Protein 2IPQ (pdb70)

Solvent-accessible surface area: 7163 Å² total

Structure (mmCIF, N/CA/C/O backbone):
data_2IPQ
#
_entry.id   2IPQ
#
_cell.length_a   36.281
_cell.length_b   55.039
_cell.length_c   66.729
_cell.angle_alpha   90.000
_cell.angle_beta   90.000
_cell.angle_gamma   90.000
#
_symmetry.space_group_name_H-M   'P 21 21 21'
#
loop_
_entity.id
_entity.type
_entity.pdbx_description
1 polymer 'Hypothetical protein STY4665'
2 water water
#
loop_
_atom_site.group_PDB
_atom_site.id
_atom_site.type_symbol
_atom_site.label_atom_id
_atom_site.label_alt_id
_atom_site.label_comp_id
_atom_site.label_asym_id
_atom_site.label_entity_id
_atom_site.label_seq_id
_atom_site.pdbx_PDB_ins_code
_atom_site.Cartn_x
_atom_site.Cartn_y
_atom_site.Cartn_z
_atom_site.occupancy
_atom_site.B_iso_or_equiv
_atom_site.auth_seq_id
_atom_site.auth_comp_id
_atom_site.auth_asym_id
_atom_site.auth_atom_id
_atom_site.pdbx_PDB_model_num
ATOM 1 N N . LEU A 1 2 ? 10.418 21.230 -32.707 1.00 78.45 396 LEU X N 1
ATOM 2 C CA . LEU A 1 2 ? 10.827 21.170 -31.264 1.00 78.18 396 LEU X CA 1
ATOM 3 C C . LEU A 1 2 ? 11.839 20.061 -30.971 1.00 77.31 396 LEU X C 1
ATOM 4 O O . LEU A 1 2 ? 12.172 19.262 -31.845 1.00 78.31 396 LEU X O 1
ATOM 9 N N . SER A 1 3 ? 12.322 20.021 -29.733 1.00 75.00 397 SER X N 1
ATOM 10 C CA . SER A 1 3 ? 13.320 19.040 -29.329 1.00 72.19 397 SER X CA 1
ATOM 11 C C . SER A 1 3 ? 12.964 18.489 -27.951 1.00 70.53 397 SER X C 1
ATOM 12 O O . SER A 1 3 ? 12.218 19.109 -27.197 1.00 69.11 397 SER X O 1
ATOM 15 N N . SER A 1 4 ? 13.509 17.323 -27.629 1.00 68.79 398 SER X N 1
ATOM 16 C CA . SER A 1 4 ? 13.233 16.670 -26.358 1.00 67.21 398 SER X CA 1
ATOM 17 C C . SER A 1 4 ? 13.297 17.635 -25.166 1.00 64.15 398 SER X C 1
ATOM 18 O O . SER A 1 4 ? 12.470 17.567 -24.258 1.00 64.00 398 SER X O 1
ATOM 21 N N . THR A 1 5 ? 14.274 18.536 -25.165 1.00 60.73 399 THR X N 1
ATOM 22 C CA . THR A 1 5 ? 14.362 19.536 -24.105 1.00 58.95 399 THR X CA 1
ATOM 23 C C . THR A 1 5 ? 13.215 20.547 -24.159 1.00 56.88 399 THR X C 1
ATOM 24 O O . THR A 1 5 ? 12.589 20.827 -23.143 1.00 56.59 399 THR X O 1
ATOM 28 N N . GLU A 1 6 ? 12.942 21.073 -25.350 1.00 54.15 400 GLU X N 1
ATOM 29 C CA . GLU A 1 6 ? 11.943 22.112 -25.539 1.00 52.75 400 GLU X CA 1
ATOM 30 C C . GLU A 1 6 ? 10.538 21.574 -25.288 1.00 51.46 400 GLU X C 1
ATOM 31 O O . GLU A 1 6 ? 9.724 22.195 -24.602 1.00 51.07 400 GLU X O 1
ATOM 33 N N . LEU A 1 7 ? 10.270 20.410 -25.857 1.00 49.89 401 LEU X N 1
ATOM 34 C CA . LEU A 1 7 ? 9.012 19.713 -25.690 1.00 48.69 401 LEU X CA 1
ATOM 35 C C . LEU A 1 7 ? 8.715 19.362 -24.217 1.00 47.92 401 LEU X C 1
ATOM 36 O O . LEU A 1 7 ? 7.615 19.577 -23.726 1.00 48.52 401 LEU X O 1
ATOM 41 N N . GLY A 1 8 ? 9.704 18.817 -23.525 1.00 48.80 402 GLY X N 1
ATOM 42 C CA . GLY A 1 8 ? 9.649 18.656 -22.075 1.00 48.17 402 GLY X CA 1
ATOM 43 C C . GLY A 1 8 ? 9.222 19.922 -21.346 1.00 48.25 402 GLY X C 1
ATOM 44 O O . GLY A 1 8 ? 8.213 19.903 -20.618 1.00 47.82 402 GLY X O 1
ATOM 45 N N . ASP A 1 9 ? 9.992 21.005 -21.546 1.00 45.53 403 ASP X N 1
ATOM 46 C CA . ASP A 1 9 ? 9.713 22.310 -20.933 1.00 46.74 403 ASP X CA 1
ATOM 47 C C . ASP A 1 9 ? 8.314 22.864 -21.289 1.00 46.59 403 ASP X C 1
ATOM 48 O O . ASP A 1 9 ? 7.645 23.455 -20.448 1.00 44.56 403 ASP X O 1
ATOM 53 N N . LEU A 1 10 ? 7.882 22.655 -22.529 1.00 46.03 404 LEU X N 1
ATOM 54 C CA . LEU A 1 10 ? 6.560 23.067 -22.973 1.00 45.83 404 LEU X CA 1
ATOM 55 C C . LEU A 1 10 ? 5.499 22.309 -22.201 1.00 47.88 404 LEU X C 1
ATOM 56 O O . LEU A 1 10 ? 4.554 22.900 -21.671 1.00 47.63 404 LEU X O 1
ATOM 61 N N . PHE A 1 11 ? 5.639 20.988 -22.141 1.00 47.04 405 PHE X N 1
ATOM 62 C CA . PHE A 1 11 ? 4.623 20.204 -21.493 1.00 46.30 405 PHE X CA 1
ATOM 63 C C . PHE A 1 11 ? 4.558 20.533 -19.999 1.00 48.36 405 PHE X C 1
ATOM 64 O O . PHE A 1 11 ? 3.477 20.649 -19.419 1.00 47.91 405 PHE X O 1
ATOM 72 N N . TRP A 1 12 ? 5.716 20.678 -19.367 1.00 48.39 406 TRP X N 1
ATOM 73 C CA . TRP A 1 12 ? 5.754 20.885 -17.923 1.00 47.35 406 TRP X CA 1
ATOM 74 C C . TRP A 1 12 ? 5.275 22.315 -17.587 1.00 49.12 406 TRP X C 1
ATOM 75 O O . TRP A 1 12 ? 4.538 22.545 -16.610 1.00 47.85 406 TRP X O 1
ATOM 86 N N . SER A 1 13 ? 5.698 23.271 -18.411 1.00 44.28 407 SER X N 1
ATOM 87 C CA . SER A 1 13 ? 5.214 24.635 -18.325 1.00 46.36 407 SER X CA 1
ATOM 88 C C . SER A 1 13 ? 3.688 24.725 -18.470 1.00 46.09 407 SER X C 1
ATOM 89 O O . SER A 1 13 ? 3.021 25.452 -17.731 1.00 45.94 407 SER X O 1
ATOM 92 N N . TRP A 1 14 ? 3.132 23.980 -19.427 1.00 47.75 408 TRP X N 1
ATOM 93 C CA . TRP A 1 14 ? 1.680 23.926 -19.631 1.00 48.10 408 TRP X CA 1
ATOM 94 C C . TRP A 1 14 ? 0.942 23.312 -18.433 1.00 48.66 408 TRP X C 1
ATOM 95 O O . TRP A 1 14 ? -0.087 23.828 -17.981 1.00 50.20 408 TRP X O 1
ATOM 106 N N . LEU A 1 15 ? 1.453 22.197 -17.932 1.00 49.67 409 LEU X N 1
ATOM 107 C CA . LEU A 1 15 ? 0.816 21.471 -16.815 1.00 50.34 409 LEU X CA 1
ATOM 108 C C . LEU A 1 15 ? 0.889 22.313 -15.543 1.00 49.72 409 LEU X C 1
ATOM 109 O O . LEU A 1 15 ? -0.099 22.500 -14.817 1.00 51.50 409 LEU X O 1
ATOM 114 N N . ARG A 1 16 ? 2.076 22.803 -15.264 1.00 48.42 410 ARG X N 1
ATOM 115 C CA . ARG A 1 16 ? 2.332 23.489 -14.012 1.00 51.52 410 ARG X CA 1
ATOM 116 C C . ARG A 1 16 ? 1.596 24.838 -13.942 1.00 51.06 410 ARG X C 1
ATOM 117 O O . ARG A 1 16 ? 0.903 25.135 -12.958 1.00 49.30 410 ARG X O 1
ATOM 125 N N . ASP A 1 17 ? 1.738 25.646 -14.987 1.00 49.97 411 ASP X N 1
ATOM 126 C CA . ASP A 1 17 ? 1.067 26.933 -15.012 1.00 51.15 411 ASP X CA 1
ATOM 127 C C . ASP A 1 17 ? -0.439 26.776 -15.217 1.00 50.80 411 ASP X C 1
ATOM 128 O O . ASP A 1 17 ? -1.215 27.626 -14.818 1.00 51.03 411 ASP X O 1
ATOM 133 N N . GLY A 1 18 ? -0.856 25.676 -15.832 1.00 49.84 412 GLY X N 1
ATOM 134 C CA . GLY A 1 18 ? -2.278 25.407 -15.978 1.00 50.15 412 GLY X CA 1
ATOM 135 C C . GLY A 1 18 ? -2.973 25.027 -14.678 1.00 50.86 412 GLY X C 1
ATOM 136 O O . GLY A 1 18 ? -4.106 25.440 -14.437 1.00 50.30 412 GLY X O 1
ATOM 137 N N . LEU A 1 19 ? -2.297 24.235 -13.844 1.00 50.06 413 LEU X N 1
ATOM 138 C CA . LEU A 1 19 ? -2.825 23.866 -12.537 1.00 51.12 413 LEU X CA 1
ATOM 139 C C . LEU A 1 19 ? -2.795 25.038 -11.583 1.00 51.41 413 LEU X C 1
ATOM 140 O O . LEU A 1 19 ? -3.750 25.255 -10.844 1.00 53.02 413 LEU X O 1
ATOM 145 N N . ARG A 1 20 ? -1.691 25.787 -11.604 1.00 50.96 414 ARG X N 1
ATOM 146 C CA . ARG A 1 20 ? -1.561 27.064 -10.875 1.00 51.06 414 ARG X CA 1
ATOM 147 C C . ARG A 1 20 ? -2.593 28.159 -11.196 1.00 50.27 414 ARG X C 1
ATOM 148 O O . ARG A 1 20 ? -2.941 28.959 -10.321 1.00 50.89 414 ARG X O 1
ATOM 156 N N . GLU A 1 21 ? -3.060 28.221 -12.437 1.00 49.80 415 GLU X N 1
ATOM 157 C CA . GLU A 1 21 ? -4.052 29.225 -12.804 1.00 50.12 415 GLU X CA 1
ATOM 158 C C . GLU A 1 21 ? -5.453 28.655 -12.800 1.00 51.83 415 GLU X C 1
ATOM 159 O O . GLU A 1 21 ? -6.404 29.326 -13.205 1.00 52.06 415 GLU X O 1
ATOM 165 N N . GLY A 1 22 ? -5.589 27.413 -12.337 1.00 53.60 416 GLY X N 1
ATOM 166 C CA . GLY A 1 22 ? -6.898 26.748 -12.330 1.00 54.40 416 GLY X CA 1
ATOM 167 C C . GLY A 1 22 ? -7.453 26.601 -13.734 1.00 54.85 416 GLY X C 1
ATOM 168 O O . GLY A 1 22 ? -8.637 26.732 -13.940 1.00 56.80 416 GLY X O 1
ATOM 169 N N . ASP A 1 23 ? -6.581 26.324 -14.697 1.00 56.62 417 ASP X N 1
ATOM 170 C CA . ASP A 1 23 ? -6.937 26.299 -16.112 1.00 57.41 417 ASP X CA 1
ATOM 171 C C . ASP A 1 23 ? -7.084 24.853 -16.638 1.00 57.89 417 ASP X C 1
ATOM 172 O O . ASP A 1 23 ? -7.645 24.631 -17.705 1.00 57.92 417 ASP X O 1
ATOM 177 N N . ILE A 1 24 ? -6.566 23.882 -15.889 1.00 55.47 418 ILE X N 1
ATOM 178 C CA . ILE A 1 24 ? -6.689 22.456 -16.235 1.00 54.48 418 ILE X CA 1
ATOM 179 C C . ILE A 1 24 ? -7.614 21.832 -15.178 1.00 52.97 418 ILE X C 1
ATOM 180 O O . ILE A 1 24 ? -7.350 21.988 -13.995 1.00 53.71 418 ILE X O 1
ATOM 185 N N . PRO A 1 25 ? -8.710 21.151 -15.598 1.00 52.79 419 PRO X N 1
ATOM 186 C CA . PRO A 1 25 ? -9.616 20.494 -14.639 1.00 52.17 419 PRO X CA 1
ATOM 187 C C . PRO A 1 25 ? -8.953 19.474 -13.694 1.00 52.22 419 PRO X C 1
ATOM 188 O O . PRO A 1 25 ? -8.124 18.671 -14.099 1.00 47.88 419 PRO X O 1
ATOM 192 N N . VAL A 1 26 ? -9.346 19.508 -12.429 1.00 53.48 420 VAL X N 1
ATOM 193 C CA . VAL A 1 26 ? -8.659 18.724 -11.410 1.00 54.87 420 VAL X CA 1
ATOM 194 C C . VAL A 1 26 ? -9.815 18.220 -10.507 1.00 54.87 420 VAL X C 1
ATOM 195 O O . VAL A 1 26 ? -10.778 18.947 -10.311 1.00 51.76 420 VAL X O 1
ATOM 199 N N . ASN A 1 27 ? -9.744 16.985 -9.988 1.00 52.92 421 ASN X N 1
ATOM 200 C CA . ASN A 1 27 ? -10.551 16.588 -8.834 1.00 49.76 421 ASN X CA 1
ATOM 201 C C . ASN A 1 27 ? -11.999 16.364 -9.172 1.00 51.50 421 ASN X C 1
ATOM 202 O O . ASN A 1 27 ? -12.900 16.549 -8.339 1.00 53.76 421 ASN X O 1
ATOM 207 N N . THR A 1 28 ? -12.228 15.965 -10.413 1.00 54.14 422 THR X N 1
ATOM 208 C CA . THR A 1 28 ? -13.565 15.824 -10.954 1.00 54.26 422 THR X CA 1
ATOM 209 C C . THR A 1 28 ? -13.644 14.389 -11.439 1.00 54.62 422 THR X C 1
ATOM 210 O O . THR A 1 28 ? -12.615 13.773 -11.690 1.00 53.86 422 THR X O 1
ATOM 214 N N . ALA A 1 29 ? -14.858 13.859 -11.551 1.00 54.47 423 ALA X N 1
ATOM 215 C CA . ALA A 1 29 ? -15.086 12.513 -12.048 1.00 54.15 423 ALA X CA 1
ATOM 216 C C . ALA A 1 29 ? -14.446 12.325 -13.424 1.00 54.80 423 ALA X C 1
ATOM 217 O O . ALA A 1 29 ? -14.160 11.205 -13.819 1.00 57.38 423 ALA X O 1
ATOM 219 N N . ASP A 1 30 ? -14.225 13.420 -14.152 1.00 54.83 424 ASP X N 1
ATOM 220 C CA . ASP A 1 30 ? -13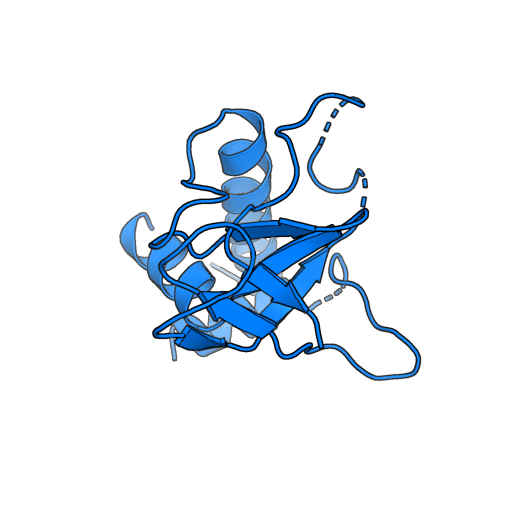.808 13.333 -15.553 1.00 56.21 424 ASP X CA 1
ATOM 221 C C . ASP A 1 30 ? -12.379 13.880 -15.752 1.00 56.66 424 ASP X C 1
ATOM 222 O O . ASP A 1 30 ? -11.854 13.881 -16.863 1.00 58.81 424 ASP X O 1
ATOM 227 N N . ALA A 1 31 ? -11.744 14.332 -14.675 1.00 54.49 425 ALA X N 1
ATOM 228 C CA . ALA A 1 31 ? -10.451 15.010 -14.791 1.00 52.91 425 ALA X CA 1
ATOM 229 C C . ALA A 1 31 ? -9.319 13.982 -14.929 1.00 53.76 425 ALA X C 1
ATOM 230 O O . ALA A 1 31 ? -9.444 12.841 -14.477 1.00 56.75 425 ALA X O 1
ATOM 232 N N A CYS A 1 32 ? -8.216 14.390 -15.545 0.70 54.97 426 CYS X N 1
ATOM 233 N N B CYS A 1 32 ? -8.210 14.375 -15.545 0.30 53.64 426 CYS X N 1
ATOM 234 C CA A CYS A 1 32 ? -7.023 13.554 -15.591 0.70 55.92 426 CYS X CA 1
ATOM 235 C CA B CYS A 1 32 ? -7.031 13.511 -15.561 0.30 52.99 426 CYS X CA 1
ATOM 236 C C A CYS A 1 32 ? -6.070 13.834 -14.430 0.70 54.63 426 CYS X C 1
ATOM 237 C C B CYS A 1 32 ? -5.955 13.972 -14.575 0.30 52.89 426 CYS X C 1
ATOM 238 O O A CYS A 1 32 ? -5.141 13.055 -14.176 0.70 53.97 426 CYS X O 1
ATOM 239 O O B CYS A 1 32 ? -4.835 13.454 -14.575 0.30 52.07 426 CYS X O 1
ATOM 244 N N . VAL A 1 33 ? -6.306 14.949 -13.742 1.00 52.57 427 VAL X N 1
ATOM 245 C CA . VAL A 1 33 ? -5.457 15.379 -12.654 1.00 50.87 427 VAL X CA 1
ATOM 246 C C . VAL A 1 33 ? -6.242 15.312 -11.358 1.00 52.61 427 VAL X C 1
ATOM 247 O O . VAL A 1 33 ? -7.390 15.795 -11.280 1.00 50.02 427 VAL X O 1
ATOM 251 N N . HIS A 1 34 ? -5.625 14.695 -10.347 1.00 51.53 428 HIS X N 1
ATOM 252 C CA . HIS A 1 34 ? -6.232 14.543 -9.036 1.00 48.43 428 HIS X CA 1
ATOM 253 C C . HIS A 1 34 ? -5.223 14.764 -7.926 1.00 50.42 428 HIS X C 1
ATOM 254 O O . HIS A 1 34 ? -4.131 14.184 -7.926 1.00 53.40 428 HIS X O 1
ATOM 261 N N . LEU A 1 35 ? -5.573 15.607 -6.970 1.00 50.66 429 LEU X N 1
ATOM 262 C CA . LEU A 1 35 ? -4.740 15.806 -5.778 1.00 50.48 429 LEU X CA 1
ATOM 263 C C . LEU A 1 35 ? -4.981 14.707 -4.755 1.00 52.80 429 LEU X C 1
ATOM 264 O O . LEU A 1 35 ? -6.140 14.324 -4.514 1.00 52.70 429 LEU X O 1
ATOM 269 N N . THR A 1 36 ? -3.905 14.207 -4.147 1.00 53.91 430 THR X N 1
ATOM 270 C CA . THR A 1 36 ? -4.022 13.140 -3.154 1.00 55.50 430 THR X CA 1
ATOM 271 C C . THR A 1 36 ? -2.860 13.053 -2.187 1.00 52.80 430 THR X C 1
ATOM 272 O O . THR A 1 36 ? -1.747 12.789 -2.588 1.00 54.77 430 THR X O 1
ATOM 276 N N A CYS A 1 37 ? -3.138 13.297 -0.912 0.50 51.90 431 CYS X N 1
ATOM 277 N N B CYS A 1 37 ? -3.157 13.246 -0.906 0.50 54.08 431 CYS X N 1
ATOM 278 C CA A CYS A 1 37 ? -2.203 13.025 0.190 0.50 50.59 431 CYS X CA 1
ATOM 279 C CA B CYS A 1 37 ? -2.193 13.075 0.191 0.50 52.78 431 CYS X CA 1
ATOM 280 C C A CYS A 1 37 ? -0.771 13.494 -0.051 0.50 49.42 431 CYS X C 1
ATOM 281 C C B CYS A 1 37 ? -0.776 13.446 -0.204 0.50 50.71 431 CYS X C 1
ATOM 282 O O A CYS A 1 37 ? 0.169 12.755 0.247 0.50 48.26 431 CYS X O 1
ATOM 283 O O B CYS A 1 37 ? 0.132 12.610 -0.168 0.50 48.94 431 CYS X O 1
ATOM 288 N N . GLY A 1 38 ? -0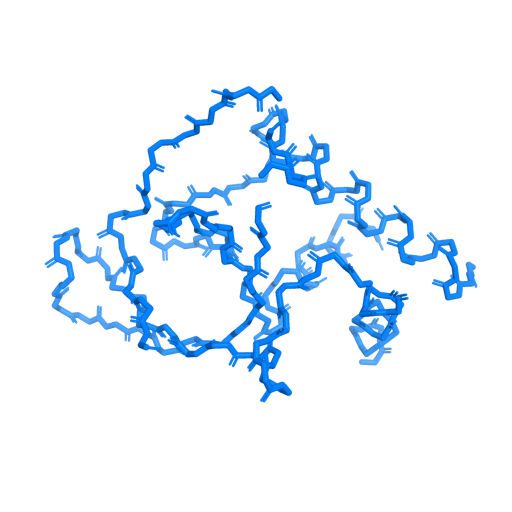.613 14.708 -0.588 1.00 47.27 432 GLY X N 1
ATOM 289 C CA . GLY A 1 38 ? 0.693 15.328 -0.722 1.00 45.21 432 GLY X CA 1
ATOM 290 C C . GLY A 1 38 ? 1.176 15.321 -2.151 1.00 45.15 432 GLY X C 1
ATOM 291 O O . GLY A 1 38 ? 2.254 15.826 -2.443 1.00 44.35 432 GLY X O 1
ATOM 292 N N . PHE A 1 39 ? 0.376 14.750 -3.045 1.00 44.66 433 PHE X N 1
ATOM 293 C CA . PHE A 1 39 ? 0.808 14.502 -4.413 1.00 47.53 433 PHE X CA 1
ATOM 294 C C . PHE A 1 39 ? -0.235 14.936 -5.426 1.00 49.70 433 PHE X C 1
ATOM 295 O O . PHE A 1 39 ? -1.447 14.994 -5.123 1.00 49.68 433 PHE X O 1
ATOM 303 N N . VAL A 1 40 ? 0.235 15.245 -6.629 1.00 51.10 434 VAL X N 1
ATOM 304 C CA . VAL A 1 40 ? -0.653 15.400 -7.758 1.00 51.50 434 VAL X CA 1
ATOM 305 C C . VAL A 1 40 ? -0.564 14.142 -8.607 1.00 52.16 434 VAL X C 1
ATOM 306 O O . VAL A 1 40 ? 0.489 13.800 -9.075 1.00 47.49 434 VAL X O 1
ATOM 310 N N . PHE A 1 41 ? -1.678 13.452 -8.799 1.00 50.55 435 PHE X N 1
ATOM 311 C CA . PHE A 1 41 ? -1.701 12.310 -9.693 1.00 50.45 435 PHE X CA 1
ATOM 312 C C . PHE A 1 41 ? -2.094 12.752 -11.096 1.00 51.83 435 PHE X C 1
ATOM 313 O O . PHE A 1 41 ? -3.132 13.366 -11.300 1.00 51.27 435 PHE X O 1
ATOM 321 N N . ILE A 1 42 ? -1.270 12.424 -12.085 1.00 53.78 436 ILE X N 1
ATOM 322 C CA . ILE A 1 42 ? -1.657 12.718 -13.455 1.00 52.92 436 ILE X CA 1
ATOM 323 C C . ILE A 1 42 ? -1.771 11.410 -14.243 1.00 52.59 436 ILE X C 1
ATOM 324 O O . ILE A 1 42 ? -0.819 10.597 -14.360 1.00 49.60 436 ILE X O 1
ATOM 329 N N . SER A 1 43 ? -2.938 11.192 -14.802 1.00 48.96 437 SER X N 1
ATOM 330 C CA . SER A 1 43 ? -3.149 9.911 -15.404 1.00 53.42 437 SER X CA 1
ATOM 331 C C . SER A 1 43 ? -2.597 9.895 -16.821 1.00 51.22 437 SER X C 1
ATOM 332 O O . SER A 1 43 ? -2.605 10.908 -17.506 1.00 54.27 437 SER X O 1
ATOM 335 N N . VAL A 1 44 ? -2.091 8.746 -17.234 1.00 48.91 438 VAL X N 1
ATOM 336 C CA . VAL A 1 44 ? -1.548 8.553 -18.582 1.00 49.33 438 VAL X CA 1
ATOM 337 C C . VAL A 1 44 ? -2.276 7.402 -19.267 1.00 48.51 438 VAL X C 1
ATOM 338 O O . VAL A 1 44 ? -2.587 6.390 -18.638 1.00 47.75 438 VAL X O 1
ATOM 342 N N . PRO A 1 45 ? -2.557 7.552 -20.567 1.00 48.09 439 PRO X N 1
ATOM 343 C CA . PRO A 1 45 ? -2.134 8.637 -21.447 1.00 46.50 439 PRO X CA 1
ATOM 344 C C . PRO A 1 45 ? -2.967 9.938 -21.365 1.00 45.80 439 PRO X C 1
ATOM 345 O O . PRO A 1 45 ? -2.623 10.901 -22.020 1.00 44.77 439 PRO X O 1
ATOM 349 N N . GLY A 1 46 ? -4.045 9.972 -20.579 1.00 49.34 440 GLY X N 1
ATOM 350 C CA . GLY A 1 46 ? -4.975 11.111 -20.568 1.00 45.94 440 GLY X CA 1
ATOM 351 C C . GLY A 1 46 ? -4.322 12.497 -20.494 1.00 47.83 440 GLY X C 1
ATOM 352 O O . GLY A 1 46 ? -4.704 13.401 -21.225 1.00 48.65 440 GLY X O 1
ATOM 353 N N . VAL A 1 47 ? -3.335 12.691 -19.626 1.00 47.40 441 VAL X N 1
ATOM 354 C CA . VAL A 1 47 ? -2.785 14.036 -19.447 1.00 47.85 441 VAL X CA 1
ATOM 355 C C . VAL A 1 47 ? -1.973 14.494 -20.675 1.00 48.59 441 VAL X C 1
ATOM 356 O O . VAL A 1 47 ? -1.890 15.674 -20.978 1.00 48.30 441 VAL X O 1
ATOM 360 N N . PHE A 1 48 ? -1.377 13.549 -21.391 1.00 48.76 442 PHE X N 1
ATOM 361 C CA . PHE A 1 48 ? -0.620 13.870 -22.592 1.00 46.89 442 PHE X CA 1
ATOM 362 C C . PHE A 1 48 ? -1.545 14.140 -23.770 1.00 48.10 442 PHE X C 1
ATOM 363 O O . PHE A 1 48 ? -1.296 15.029 -24.573 1.00 49.47 442 PHE X O 1
ATOM 371 N N . PHE A 1 49 ? -2.620 13.373 -23.873 1.00 48.99 443 PHE X N 1
ATOM 372 C CA . PHE A 1 49 ? -3.635 13.631 -24.890 1.00 48.62 443 PHE X CA 1
ATOM 373 C C . PHE A 1 49 ? -4.266 15.010 -24.700 1.00 48.89 443 PHE X C 1
ATOM 374 O O . PHE A 1 49 ? -4.574 15.697 -25.670 1.00 46.23 443 PHE X O 1
ATOM 382 N N . LEU A 1 50 ? -4.464 15.403 -23.441 1.00 47.99 444 LEU X N 1
ATOM 383 C CA . LEU A 1 50 ? -5.003 16.722 -23.137 1.00 49.48 444 LEU X CA 1
ATOM 384 C C . LEU A 1 50 ? -4.040 17.861 -23.518 1.00 48.25 444 LEU X C 1
ATOM 385 O O . LEU A 1 50 ? -4.476 18.860 -24.055 1.00 51.07 444 LEU X O 1
ATOM 390 N N . PHE A 1 51 ? -2.746 17.698 -23.234 1.00 48.85 445 PHE X N 1
ATOM 391 C CA . PHE A 1 51 ? -1.679 18.584 -23.747 1.00 48.15 445 PHE X CA 1
ATOM 392 C C . PHE A 1 51 ? -1.771 18.704 -25.250 1.00 48.34 445 PHE X C 1
ATOM 393 O O . PHE A 1 51 ? -1.886 19.799 -25.793 1.00 47.56 445 PHE X O 1
ATOM 401 N N . LEU A 1 52 ? -1.717 17.553 -25.911 1.00 49.40 446 LEU X N 1
ATOM 402 C CA . LEU A 1 52 ? -1.727 17.467 -27.346 1.00 50.91 446 LEU X CA 1
ATOM 403 C C . LEU A 1 52 ? -2.914 18.229 -27.938 1.00 52.75 446 LEU X C 1
ATOM 404 O O . LEU A 1 52 ? -2.832 18.799 -29.012 1.00 52.18 446 LEU X O 1
ATOM 409 N N . LYS A 1 53 ? -4.023 18.231 -27.220 1.00 57.06 447 LYS X N 1
ATOM 410 C CA . LYS A 1 53 ? -5.265 18.785 -27.728 1.00 61.05 447 LYS X CA 1
ATOM 411 C C . LYS A 1 53 ? -5.172 20.310 -27.774 1.00 61.59 447 LYS X C 1
ATOM 412 O O . LYS A 1 53 ? -5.843 20.949 -28.581 1.00 61.55 447 LYS X O 1
ATOM 418 N N . SE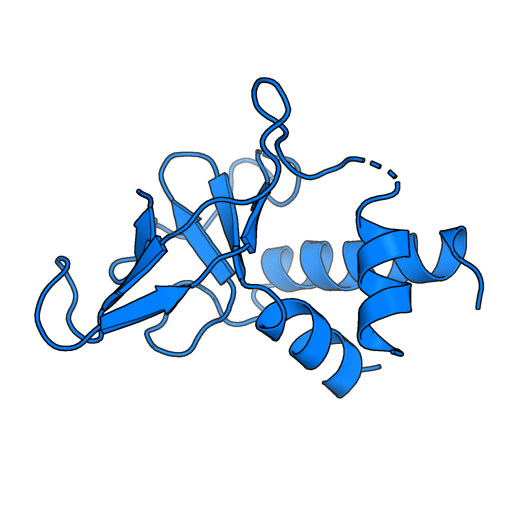R A 1 54 ? -4.334 20.892 -26.914 1.00 62.77 448 SER X N 1
ATOM 419 C CA . SER A 1 54 ? -4.144 22.345 -26.933 1.00 64.09 448 SER X CA 1
ATOM 420 C C . SER A 1 54 ? -2.918 22.779 -27.714 1.00 63.98 448 SER X C 1
ATOM 421 O O . SER A 1 54 ? -2.786 23.948 -28.034 1.00 65.47 448 SER X O 1
ATOM 424 N N . HIS A 1 55 ? -2.029 21.832 -28.013 1.00 64.07 449 HIS X N 1
ATOM 425 C CA . HIS A 1 55 ? -0.755 22.115 -28.678 1.00 62.69 449 HIS X CA 1
ATOM 426 C C . HIS A 1 55 ? -0.585 21.234 -29.897 1.00 63.79 449 HIS X C 1
ATOM 427 O O . HIS A 1 55 ? 0.323 20.404 -29.939 1.00 63.40 449 HIS X O 1
ATOM 434 N N . GLY A 1 67 ? 2.932 8.022 -29.807 1.00 56.63 461 GLY X N 1
ATOM 435 C CA . GLY A 1 67 ? 3.669 8.438 -31.019 1.00 57.91 461 GLY X CA 1
ATOM 436 C C . GLY A 1 67 ? 4.150 9.886 -30.935 1.00 58.04 461 GLY X C 1
ATOM 437 O O . GLY A 1 67 ? 5.332 10.153 -30.699 1.00 57.66 461 GLY X O 1
ATOM 438 N N . ARG A 1 68 ? 3.229 10.830 -31.124 1.00 58.05 462 ARG X N 1
ATOM 439 C CA . ARG A 1 68 ? 3.365 12.165 -30.520 1.00 56.58 462 ARG X CA 1
ATOM 440 C C . ARG A 1 68 ? 3.298 12.053 -28.993 1.00 54.09 462 ARG X C 1
ATOM 441 O O . ARG A 1 68 ? 4.043 12.726 -28.285 1.00 53.77 462 ARG X O 1
ATOM 449 N N . LYS A 1 69 ? 2.422 11.185 -28.500 1.00 51.53 463 LYS X N 1
ATOM 450 C CA . LYS A 1 69 ? 2.317 10.921 -27.072 1.00 53.75 463 LYS X CA 1
ATOM 451 C C . LYS A 1 69 ? 3.608 10.349 -26.512 1.00 54.05 463 LYS X C 1
ATOM 452 O O . LYS A 1 69 ? 4.060 10.749 -25.435 1.00 55.03 463 LYS X O 1
ATOM 458 N N . GLU A 1 70 ? 4.189 9.404 -27.244 1.00 52.57 464 GLU X N 1
ATOM 459 C CA . GLU A 1 70 ? 5.458 8.805 -26.875 1.00 53.38 464 GLU X CA 1
ATOM 460 C C . GLU A 1 70 ? 6.559 9.873 -26.695 1.00 51.17 464 GLU X C 1
ATOM 461 O O . GLU A 1 70 ? 7.299 9.826 -25.715 1.00 49.20 464 GLU X O 1
ATOM 467 N N . GLN A 1 71 ? 6.656 10.820 -27.645 1.00 50.84 465 GLN X N 1
ATOM 468 C CA . GLN A 1 71 ? 7.627 11.944 -27.610 1.00 49.03 465 GLN X CA 1
ATOM 469 C C . GLN A 1 71 ? 7.505 12.799 -26.347 1.00 47.45 465 GLN X C 1
ATOM 470 O O . GLN A 1 71 ? 8.452 12.941 -25.586 1.00 47.53 465 GLN X O 1
ATOM 476 N N . VAL A 1 72 ? 6.326 13.366 -26.135 1.00 46.78 466 VAL X N 1
ATOM 477 C CA . VAL A 1 72 ? 6.073 14.193 -24.961 1.00 48.79 466 VAL X CA 1
ATOM 478 C C . VAL A 1 72 ? 6.346 13.465 -23.643 1.00 47.72 466 VAL X C 1
ATOM 479 O O . VAL A 1 72 ? 7.003 14.017 -22.770 1.00 47.96 466 VAL X O 1
ATOM 483 N N . GLN A 1 73 ? 5.840 12.241 -23.506 1.00 44.68 467 GLN X N 1
ATOM 484 C CA . GLN A 1 73 ? 6.115 11.429 -22.322 1.00 45.99 467 GLN X CA 1
ATOM 485 C C . GLN A 1 73 ? 7.605 11.179 -22.060 1.00 46.16 467 GLN X C 1
ATOM 486 O O . GLN A 1 73 ? 8.089 11.389 -20.941 1.00 45.42 467 GLN X O 1
ATOM 492 N N . ALA A 1 74 ? 8.333 10.738 -23.087 1.00 44.91 468 ALA X N 1
ATOM 493 C CA . ALA A 1 74 ? 9.770 10.631 -22.983 1.00 46.49 468 ALA X CA 1
ATOM 494 C C . ALA A 1 74 ? 10.413 11.975 -22.586 1.00 47.26 468 ALA X C 1
ATOM 495 O O . ALA A 1 74 ? 11.318 12.034 -21.724 1.00 47.21 468 ALA X O 1
ATOM 497 N N . ALA A 1 75 ? 9.969 13.054 -23.220 1.00 44.58 469 ALA X N 1
ATOM 498 C CA . ALA A 1 75 ? 10.573 14.345 -22.928 1.00 44.44 469 ALA X CA 1
ATOM 499 C C . ALA A 1 75 ? 10.224 14.711 -21.480 1.00 43.79 469 ALA X C 1
ATOM 500 O O . ALA A 1 75 ? 11.067 15.178 -20.714 1.00 46.71 469 ALA X O 1
ATOM 502 N N . PHE A 1 76 ? 8.988 14.489 -21.093 1.00 44.03 470 PHE X N 1
ATOM 503 C CA . PHE A 1 76 ? 8.601 14.778 -19.709 1.00 45.10 470 PHE X CA 1
ATOM 504 C C . PHE A 1 76 ? 9.442 13.998 -18.692 1.00 46.04 470 PHE X C 1
ATOM 505 O O . PHE A 1 76 ? 9.914 14.572 -17.725 1.00 43.96 470 PHE X O 1
ATOM 513 N N . GLU A 1 77 ? 9.608 12.694 -18.895 1.00 46.54 471 GLU X N 1
ATOM 514 C CA . GLU A 1 77 ? 10.303 11.879 -17.889 1.00 51.58 471 GLU X CA 1
ATOM 515 C C . GLU A 1 77 ? 11.751 12.271 -17.692 1.00 51.62 471 GLU X C 1
ATOM 516 O O . GLU A 1 77 ? 12.305 12.104 -16.599 1.00 52.81 471 GLU X O 1
ATOM 522 N N . LYS A 1 78 ? 12.365 12.793 -18.751 1.00 53.63 472 LYS X N 1
ATOM 523 C CA . LYS A 1 78 ? 13.772 13.190 -18.711 1.00 54.29 472 LYS X CA 1
ATOM 524 C C . LYS A 1 78 ? 13.996 14.342 -17.734 1.00 54.93 472 LYS X C 1
ATOM 525 O O . LYS A 1 78 ? 15.116 14.628 -17.350 1.00 53.87 472 LYS X O 1
ATOM 539 N N . ARG A 1 80 ? 12.498 14.606 -14.693 1.00 50.02 474 ARG X N 1
ATOM 540 C CA . ARG A 1 80 ? 12.600 14.085 -13.341 1.00 48.55 474 ARG X CA 1
ATOM 541 C C . ARG A 1 80 ? 11.823 14.962 -12.353 1.00 46.69 474 ARG X C 1
ATOM 542 O O . ARG A 1 80 ? 12.331 15.312 -11.306 1.00 46.91 474 ARG X O 1
ATOM 550 N N . LYS A 1 81 ? 10.592 15.316 -12.687 1.00 46.55 475 LYS X N 1
ATOM 551 C CA . LYS A 1 81 ? 9.720 15.988 -11.719 1.00 45.79 475 LYS X CA 1
ATOM 552 C C . LYS A 1 81 ? 8.827 14.990 -10.984 1.00 46.14 475 LYS X C 1
ATOM 553 O O . LYS A 1 81 ? 8.323 15.275 -9.879 1.00 48.28 475 LYS X O 1
ATOM 559 N N . HIS A 1 82 ? 8.623 13.828 -11.600 1.00 44.60 476 HIS X N 1
ATOM 560 C CA . HIS A 1 82 ? 7.692 12.837 -11.072 1.00 42.63 476 HIS X CA 1
ATOM 561 C C . HIS A 1 82 ? 8.329 12.099 -9.895 1.00 44.97 476 HIS X C 1
ATOM 562 O O . HIS A 1 82 ? 9.564 11.983 -9.784 1.00 38.67 476 HIS X O 1
ATOM 569 N N . ARG A 1 83 ? 7.491 11.596 -9.000 1.00 43.65 477 ARG X N 1
ATOM 570 C CA . ARG A 1 83 ? 8.009 10.754 -7.939 1.00 43.75 477 ARG X CA 1
ATOM 571 C C . ARG A 1 83 ? 8.492 9.389 -8.483 1.00 43.49 477 ARG X C 1
ATOM 572 O O . ARG A 1 83 ? 7.823 8.729 -9.278 1.00 44.43 477 ARG X O 1
ATOM 580 N N . VAL A 1 84 ? 9.669 8.974 -8.054 1.00 43.11 478 VAL X N 1
ATOM 581 C CA . VAL A 1 84 ? 10.140 7.634 -8.334 1.00 42.13 478 VAL X CA 1
ATOM 582 C C . VAL A 1 84 ? 10.507 7.045 -6.995 1.00 43.21 478 VAL X C 1
ATOM 583 O O . VAL A 1 84 ? 11.419 7.510 -6.306 1.00 41.76 478 VAL X O 1
ATOM 587 N N . SER A 1 85 ? 9.781 6.014 -6.619 1.00 44.94 479 SER X N 1
ATOM 588 C CA . SER A 1 85 ? 9.936 5.466 -5.297 1.00 49.29 479 SER X CA 1
ATOM 589 C C . SER A 1 85 ? 10.510 4.047 -5.373 1.00 49.74 479 SER X C 1
ATOM 590 O O . SER A 1 85 ? 9.802 3.090 -5.673 1.00 50.57 479 SER X O 1
ATOM 593 N N . ASP A 1 86 ? 11.805 3.932 -5.111 1.00 52.92 480 ASP X N 1
ATOM 594 C CA . ASP A 1 86 ? 12.504 2.644 -5.214 1.00 55.13 480 ASP X CA 1
ATOM 595 C C . ASP A 1 86 ? 12.223 1.970 -6.577 1.00 55.40 480 ASP X C 1
ATOM 596 O O . ASP A 1 86 ? 11.782 0.804 -6.641 1.00 55.73 480 ASP X O 1
ATOM 601 N N . SER A 1 87 ? 12.473 2.730 -7.650 1.00 55.04 481 SER X N 1
ATOM 602 C CA . SER A 1 87 ? 12.307 2.292 -9.046 1.00 55.89 481 SER X CA 1
ATOM 603 C C . SER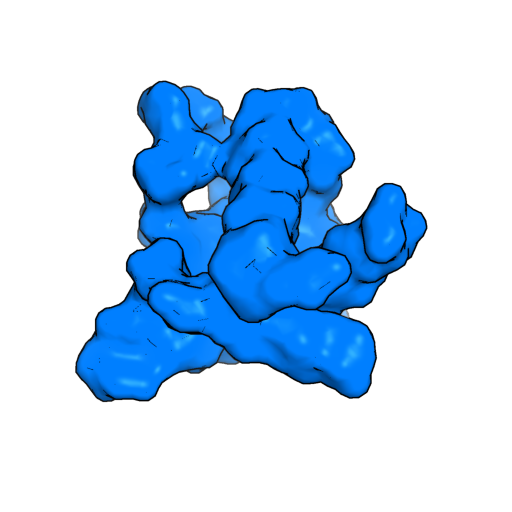 A 1 87 ? 10.886 2.330 -9.641 1.00 55.47 481 SER X C 1
ATOM 604 O O . SER A 1 87 ? 10.700 2.172 -10.844 1.00 56.92 481 SER X O 1
ATOM 607 N N . ARG A 1 88 ? 9.881 2.555 -8.814 1.00 53.70 482 ARG X N 1
ATOM 608 C CA . ARG A 1 88 ? 8.518 2.596 -9.329 1.00 53.33 482 ARG X CA 1
ATOM 609 C C . ARG A 1 88 ? 8.115 4.005 -9.740 1.00 50.97 482 ARG X C 1
ATOM 610 O O . ARG A 1 88 ? 8.197 4.929 -8.933 1.00 50.54 482 ARG X O 1
ATOM 618 N N . ARG A 1 89 ? 7.680 4.164 -10.990 1.00 48.17 483 ARG X N 1
ATOM 619 C CA . ARG A 1 89 ? 7.350 5.500 -11.521 1.00 48.97 483 ARG X CA 1
ATOM 620 C C . ARG A 1 89 ? 5.879 5.657 -11.797 1.00 44.45 483 ARG X C 1
ATOM 621 O O . ARG A 1 89 ? 5.397 6.782 -11.941 1.00 44.49 483 ARG X O 1
ATOM 629 N N . PHE A 1 90 ? 5.168 4.524 -11.853 1.00 44.45 484 PHE X N 1
ATOM 630 C CA . PHE A 1 90 ? 3.717 4.496 -12.092 1.00 45.68 484 PHE X CA 1
ATOM 631 C C . PHE A 1 90 ? 2.935 3.971 -10.899 1.00 45.81 484 PHE X C 1
ATOM 632 O O . PHE A 1 90 ? 3.272 2.938 -10.345 1.00 47.65 484 PHE X O 1
ATOM 640 N N . TRP A 1 91 ? 1.868 4.668 -10.518 1.00 45.62 485 TRP X N 1
ATOM 641 C CA . TRP A 1 91 ? 0.934 4.143 -9.538 1.00 45.58 485 TRP X CA 1
ATOM 642 C C . TRP A 1 91 ? -0.434 3.846 -10.179 1.00 49.35 485 TRP X C 1
ATOM 643 O O . TRP A 1 91 ? -0.893 4.557 -11.103 1.00 48.01 485 TRP X O 1
ATOM 654 N N A GLN A 1 92 ? -1.090 2.793 -9.699 0.70 48.51 486 GLN X N 1
ATOM 655 N N B GLN A 1 92 ? -1.093 2.806 -9.674 0.30 47.71 486 GLN X N 1
ATOM 656 C CA A GLN A 1 92 ? -2.481 2.572 -10.052 0.70 48.94 486 GLN X CA 1
ATOM 657 C CA B GLN A 1 92 ? -2.468 2.499 -10.056 0.30 47.45 486 GLN X CA 1
ATOM 658 C C A GLN A 1 92 ? -3.429 3.246 -9.103 0.70 47.41 486 GLN X C 1
ATOM 659 C C B GLN A 1 92 ? -3.487 3.107 -9.091 0.30 46.90 486 GLN X C 1
ATOM 660 O O A GLN A 1 92 ? -3.153 3.379 -7.906 0.70 47.31 486 GLN X O 1
ATOM 661 O O B GLN A 1 92 ? -3.301 3.073 -7.871 0.30 46.63 486 GLN X O 1
ATOM 672 N N . CYS A 1 93 ? -4.564 3.657 -9.647 1.00 46.48 487 CYS X N 1
ATOM 673 C CA . CYS A 1 93 ? -5.581 4.335 -8.866 1.00 47.58 487 CYS X CA 1
ATOM 674 C C . CYS A 1 93 ? -6.907 3.820 -9.357 1.00 47.97 487 CYS X C 1
ATOM 675 O O . CYS A 1 93 ? -7.014 3.382 -10.510 1.00 48.07 487 CYS X O 1
ATOM 678 N N . CYS A 1 94 ? -7.900 3.863 -8.483 1.00 46.80 488 CYS X N 1
ATOM 679 C CA . CYS A 1 94 ? -9.270 3.630 -8.863 1.00 48.84 488 CYS X CA 1
ATOM 680 C C . CYS A 1 94 ? -9.927 4.993 -8.944 1.00 47.67 488 CYS X C 1
ATOM 681 O O . CYS A 1 94 ? -9.889 5.760 -7.983 1.00 45.02 488 CYS X O 1
ATOM 684 N N . LEU A 1 95 ? -10.539 5.298 -10.076 1.00 47.54 489 LEU X N 1
ATOM 685 C CA . LEU A 1 95 ? -11.352 6.515 -10.126 1.00 47.10 489 LEU X CA 1
ATOM 686 C C . LEU A 1 95 ? -12.817 6.201 -10.024 1.00 44.87 489 LEU X C 1
ATOM 687 O O . LEU A 1 95 ? -13.367 5.586 -10.930 1.00 46.40 489 LEU X O 1
ATOM 692 N N . TYR A 1 96 ? -13.455 6.631 -8.933 1.00 45.22 490 TYR X N 1
ATOM 693 C CA . TYR A 1 96 ? -14.892 6.395 -8.720 1.00 44.28 490 TYR X CA 1
ATOM 694 C C . TYR A 1 96 ? -15.752 7.511 -9.283 1.00 45.38 490 TYR X C 1
ATOM 695 O O . TYR A 1 96 ? -15.284 8.629 -9.400 1.00 46.77 490 TYR X O 1
ATOM 704 N N . GLU A 1 97 ? -17.003 7.205 -9.623 1.00 45.46 491 GLU X N 1
ATOM 705 C CA . GLU A 1 97 ? -18.012 8.220 -9.978 1.00 49.19 491 GLU X CA 1
ATOM 706 C C . GLU A 1 97 ? -18.668 8.916 -8.773 1.00 48.05 491 GLU X C 1
ATOM 707 O O . GLU A 1 97 ? -19.199 10.028 -8.908 1.00 48.44 491 GLU X O 1
ATOM 713 N N . GLU A 1 98 ? -18.656 8.250 -7.615 1.00 47.69 492 GLU X N 1
ATOM 714 C CA . GLU A 1 98 ? -19.363 8.731 -6.415 1.00 49.81 492 GLU X CA 1
ATOM 715 C C . GLU A 1 98 ? -18.296 9.16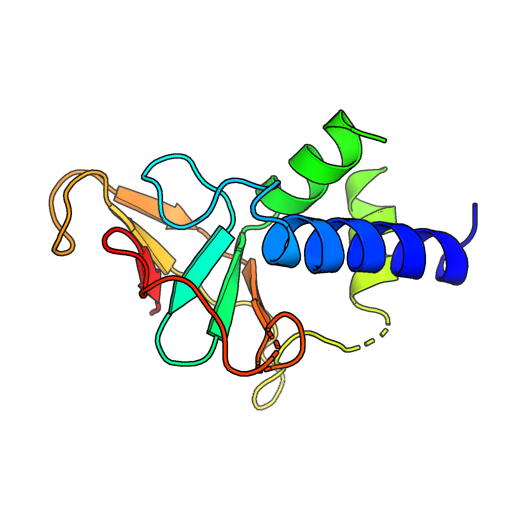1 -5.404 1.00 50.26 492 GLU X C 1
ATOM 716 O O . GLU A 1 98 ? -17.266 8.514 -5.301 1.00 52.60 492 GLU X O 1
ATOM 722 N N . PRO A 1 99 ? -18.532 10.255 -4.666 1.00 51.66 493 PRO X N 1
ATOM 723 C CA . PRO A 1 99 ? -17.493 10.667 -3.742 1.00 52.87 493 PRO X CA 1
ATOM 724 C C . PRO A 1 99 ? -17.509 9.745 -2.531 1.00 53.54 493 PRO X C 1
ATOM 725 O O . PRO A 1 99 ? -18.574 9.258 -2.145 1.00 56.76 493 PRO X O 1
ATOM 729 N N . GLY A 1 100 ? -16.350 9.506 -1.934 1.00 53.41 494 GLY X N 1
ATOM 730 C CA . GLY A 1 100 ? -16.251 8.542 -0.849 1.00 55.50 494 GLY X CA 1
ATOM 731 C C . GLY A 1 100 ? -15.991 7.142 -1.365 1.00 58.18 494 GLY X C 1
ATOM 732 O O . GLY A 1 100 ? -16.297 6.143 -0.690 1.00 59.87 494 GLY X O 1
ATOM 733 N N . GLY A 1 101 ? -15.426 7.070 -2.569 1.00 57.86 495 GLY X N 1
ATOM 734 C CA . GLY A 1 101 ? -14.890 5.832 -3.106 1.00 57.34 495 GLY X CA 1
ATOM 735 C C . GLY A 1 101 ? -15.885 4.688 -3.187 1.00 56.62 495 GLY X C 1
ATOM 736 O O . GLY A 1 101 ? -15.673 3.627 -2.587 1.00 57.52 495 GLY X O 1
ATOM 737 N N . ARG A 1 102 ? -16.972 4.873 -3.934 1.00 54.52 496 ARG X N 1
ATOM 738 C CA . ARG A 1 102 ? -17.833 3.728 -4.202 1.00 51.68 496 ARG X CA 1
ATOM 739 C C . ARG A 1 102 ? -18.564 3.742 -5.546 1.00 50.32 496 ARG X C 1
ATOM 740 O O . ARG A 1 102 ? -18.566 4.745 -6.268 1.00 52.16 496 ARG X O 1
ATOM 748 N N . GLY A 1 103 ? -19.175 2.615 -5.883 1.00 47.00 497 GLY X N 1
ATOM 749 C CA . GLY A 1 103 ? -19.870 2.492 -7.150 1.00 46.33 497 GLY X CA 1
ATOM 750 C C . GLY A 1 103 ? -18.927 2.216 -8.302 1.00 45.20 497 GLY X C 1
ATOM 751 O O . GLY A 1 103 ? -17.817 1.716 -8.101 1.00 47.13 497 GLY X O 1
ATOM 752 N N . ARG A 1 104 ? -19.370 2.540 -9.515 1.00 43.36 498 ARG X N 1
ATOM 753 C CA . ARG A 1 104 ? -18.582 2.265 -10.707 1.00 43.91 498 ARG X CA 1
ATOM 754 C C . ARG A 1 104 ? -17.265 2.996 -10.580 1.00 41.78 498 ARG X C 1
ATOM 755 O O . ARG A 1 104 ? -17.204 4.101 -10.050 1.00 39.69 498 ARG X O 1
ATOM 763 N N . TYR A 1 105 ? -16.216 2.365 -11.078 1.00 41.81 499 TYR X N 1
ATOM 764 C CA . TYR A 1 105 ? -14.928 2.955 -11.053 1.00 44.03 499 TYR X CA 1
ATOM 765 C C . TYR A 1 105 ? -14.230 2.631 -12.359 1.00 45.53 499 TYR X C 1
ATOM 766 O O . TYR A 1 105 ? -14.667 1.764 -13.136 1.00 44.02 499 TYR X O 1
ATOM 775 N N . LYS A 1 106 ? -13.138 3.350 -12.590 1.00 45.61 500 LYS X N 1
ATOM 776 C CA . LYS A 1 106 ? -12.248 3.050 -13.675 1.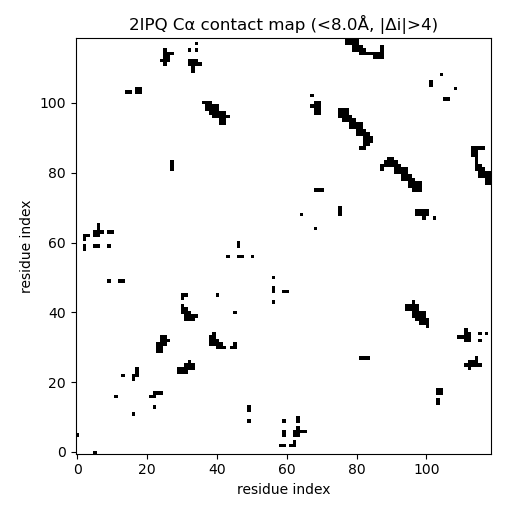00 48.34 500 LYS X CA 1
ATOM 777 C C . LYS A 1 106 ? -10.856 2.996 -13.072 1.00 45.64 500 LYS X C 1
ATOM 778 O O . LYS A 1 106 ? -10.486 3.785 -12.194 1.00 45.40 500 LYS X O 1
ATOM 784 N N . LYS A 1 107 ? -10.105 2.016 -13.524 1.00 43.32 501 LYS X N 1
ATOM 785 C CA . LYS A 1 107 ? -8.756 1.839 -13.055 1.00 45.00 501 LYS X CA 1
ATOM 786 C C . LYS A 1 107 ? -7.822 2.620 -13.949 1.00 45.12 501 LYS X C 1
ATOM 787 O O . LYS A 1 107 ? -7.924 2.542 -15.175 1.00 46.68 501 LYS X O 1
ATOM 793 N N . LEU A 1 108 ? -6.930 3.393 -13.333 1.00 43.90 502 LEU X N 1
ATOM 794 C CA . LEU A 1 108 ? -6.053 4.285 -14.053 1.00 43.83 502 LEU X CA 1
ATOM 795 C C . LEU A 1 108 ? -4.623 4.057 -13.559 1.00 45.78 502 LEU X C 1
ATOM 796 O O . LEU A 1 108 ? -4.413 3.543 -12.462 1.00 43.17 502 LEU X O 1
ATOM 801 N N . THR A 1 109 ? -3.652 4.459 -14.371 1.00 45.25 503 THR X N 1
ATOM 802 C CA . THR A 1 109 ? -2.252 4.532 -13.940 1.00 47.98 503 THR X CA 1
ATOM 803 C C . THR A 1 109 ? -1.666 5.878 -14.358 1.00 47.19 503 THR X C 1
ATOM 804 O O . THR A 1 109 ? -2.178 6.524 -15.273 1.00 44.48 503 THR X O 1
ATOM 808 N N . GLY A 1 110 ? -0.613 6.307 -13.669 1.00 47.69 504 GLY X N 1
ATOM 809 C CA . GLY A 1 110 ? 0.037 7.549 -14.016 1.00 46.51 504 GLY X CA 1
ATOM 810 C C . GLY A 1 110 ? 1.054 7.940 -12.977 1.00 45.38 504 GLY X C 1
ATOM 811 O O . GLY A 1 110 ? 1.446 7.145 -12.151 1.00 43.46 504 GLY X O 1
ATOM 812 N N . TYR A 1 111 ? 1.449 9.198 -13.024 1.00 45.41 505 TYR X N 1
ATOM 813 C CA . TYR A 1 111 ? 2.581 9.698 -12.278 1.00 45.78 505 TYR X CA 1
ATOM 814 C C . TYR A 1 111 ? 2.074 10.325 -11.009 1.00 44.73 505 TYR X C 1
ATOM 815 O O . TYR A 1 111 ? 0.962 10.841 -10.975 1.00 45.56 505 TYR X O 1
ATOM 824 N N . LEU A 1 112 ? 2.891 10.288 -9.971 1.00 43.54 506 LEU X N 1
ATOM 825 C CA . LEU A 1 112 ? 2.723 11.166 -8.819 1.00 45.06 506 LEU X CA 1
ATOM 826 C C . LEU A 1 112 ? 3.736 12.299 -8.822 1.00 44.40 506 LEU X C 1
ATOM 827 O O . LEU A 1 112 ? 4.923 12.075 -9.007 1.00 46.99 506 LEU X O 1
ATOM 832 N N . ILE A 1 113 ? 3.284 13.519 -8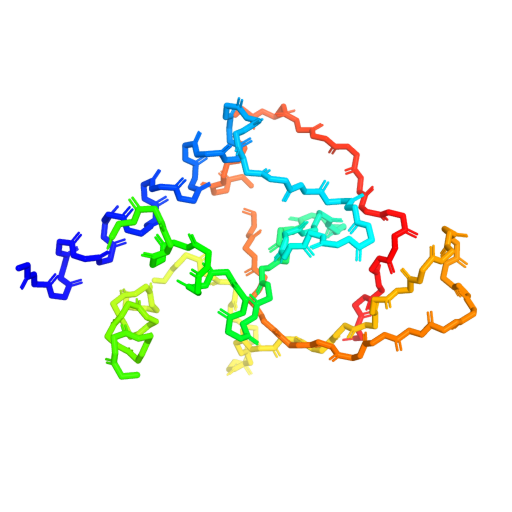.605 1.00 42.43 507 ILE X N 1
ATOM 833 C CA . ILE A 1 113 ? 4.203 14.647 -8.543 1.00 42.60 507 ILE X CA 1
ATOM 834 C C . ILE A 1 113 ? 3.987 15.401 -7.240 1.00 43.19 507 ILE X C 1
ATOM 835 O O . ILE A 1 113 ? 2.855 15.775 -6.925 1.00 42.73 507 ILE X O 1
ATOM 840 N N . LYS A 1 114 ? 5.063 15.630 -6.498 1.00 43.72 508 LYS X N 1
ATOM 841 C CA . LYS A 1 114 ? 5.007 16.341 -5.226 1.00 46.60 508 LYS X CA 1
ATOM 842 C C . LYS A 1 114 ? 4.287 17.649 -5.414 1.00 48.45 508 LYS X C 1
ATOM 843 O O . LYS A 1 114 ? 4.609 18.376 -6.356 1.00 47.15 508 LYS X O 1
ATOM 857 N N . SER A 1 116 ? 4.447 20.541 -4.126 1.00 53.61 510 SER X N 1
ATOM 858 C CA . SER A 1 116 ? 5.233 21.752 -4.132 1.00 52.72 510 SER X CA 1
ATOM 859 C C . SER A 1 116 ? 6.061 21.937 -5.412 1.00 53.43 510 SER X C 1
ATOM 860 O O . SER A 1 116 ? 6.707 22.968 -5.580 1.00 54.42 510 SER X O 1
ATOM 863 N N . GLU A 1 117 ? 6.063 20.956 -6.313 1.00 52.48 511 GLU X N 1
ATOM 864 C CA . GLU A 1 117 ? 6.648 21.185 -7.632 1.00 52.97 511 GLU X CA 1
ATOM 865 C C . GLU A 1 117 ? 5.652 21.959 -8.516 1.00 51.90 511 GLU X C 1
ATOM 866 O O . GLU A 1 117 ? 6.045 22.592 -9.492 1.00 51.47 511 GLU X O 1
ATOM 872 N N . ILE A 1 118 ? 4.365 21.893 -8.164 1.00 49.67 512 ILE X N 1
ATOM 873 C CA . ILE A 1 118 ? 3.308 22.602 -8.892 1.00 47.95 512 ILE X CA 1
ATOM 874 C C . ILE A 1 118 ? 2.843 23.817 -8.117 1.00 46.68 512 ILE X C 1
ATOM 875 O O . ILE A 1 118 ? 2.923 24.942 -8.601 1.00 47.86 512 ILE X O 1
ATOM 880 N N . TYR A 1 119 ? 2.341 23.569 -6.910 1.00 45.11 513 TYR X N 1
ATOM 881 C CA . TYR A 1 119 ? 1.724 24.597 -6.089 1.00 45.46 513 TYR X CA 1
ATOM 882 C C . TYR A 1 119 ? 2.716 25.064 -5.040 1.00 47.05 513 TYR X C 1
ATOM 883 O O . TYR A 1 119 ? 3.367 26.094 -5.193 1.00 50.02 513 TYR X O 1
ATOM 892 N N . ASN A 1 121 ? 2.807 28.232 -4.531 1.00 66.05 515 ASN X N 1
ATOM 893 C CA . ASN A 1 121 ? 2.848 28.608 -3.124 1.00 65.98 515 ASN X CA 1
ATOM 894 C C . ASN A 1 121 ? 2.580 27.392 -2.240 1.00 66.26 515 ASN X C 1
ATOM 895 O O . ASN A 1 121 ? 2.818 26.250 -2.652 1.00 66.61 515 ASN X O 1
ATOM 897 N N . GLY A 1 122 ? 2.094 27.643 -1.024 1.00 66.46 516 GLY X N 1
ATOM 898 C CA . GLY A 1 122 ? 1.422 26.614 -0.227 1.00 65.29 516 GLY X CA 1
ATOM 899 C C . GLY A 1 122 ? -0.080 26.650 -0.446 1.00 64.55 516 GLY X C 1
ATOM 900 O O . GLY A 1 122 ? -0.861 26.540 0.499 1.00 64.70 516 GLY X O 1
ATOM 901 N N . ASN A 1 123 ? -0.486 26.804 -1.705 1.00 63.41 517 ASN X N 1
ATOM 902 C CA . ASN A 1 123 ? -1.810 27.343 -2.036 1.00 61.24 517 ASN X CA 1
ATOM 903 C C . ASN A 1 123 ? -2.556 26.486 -3.059 1.00 58.92 517 ASN X C 1
ATOM 904 O O . ASN A 1 123 ? -2.457 26.729 -4.265 1.00 56.87 517 ASN X O 1
ATOM 909 N N . PHE A 1 124 ? -3.303 25.493 -2.576 1.00 56.60 518 PHE X N 1
ATOM 910 C CA . PHE A 1 124 ? -3.888 24.487 -3.458 1.00 55.91 518 PHE X CA 1
ATOM 911 C C . PHE A 1 124 ? -5.319 24.038 -3.138 1.00 53.76 518 PHE X C 1
ATOM 912 O O . PHE A 1 124 ? -5.817 24.230 -2.026 1.00 50.46 518 PHE X O 1
ATOM 920 N N . PRO A 1 125 ? -5.986 23.438 -4.136 1.00 51.90 519 PRO X N 1
ATOM 921 C CA . PRO A 1 125 ? -7.281 22.758 -3.949 1.00 49.54 519 PRO X CA 1
ATOM 922 C C . PRO A 1 125 ? -7.249 21.654 -2.903 1.00 46.77 519 PRO X C 1
ATOM 923 O O . PRO A 1 125 ? -6.180 21.170 -2.531 1.00 46.71 519 PRO X O 1
ATOM 927 N N . ASP A 1 126 ? -8.422 21.255 -2.432 1.00 46.63 520 ASP X N 1
ATOM 928 C CA . ASP A 1 126 ? -8.525 20.100 -1.558 1.00 46.59 520 ASP X CA 1
ATOM 929 C C . ASP A 1 126 ? -8.195 18.829 -2.328 1.00 46.59 520 ASP X C 1
ATOM 930 O O . ASP A 1 126 ? -8.042 18.871 -3.551 1.00 44.16 520 ASP X O 1
ATOM 935 N N . ASP A 1 127 ? -8.079 17.707 -1.619 1.00 45.62 521 ASP X N 1
ATOM 936 C CA . ASP A 1 127 ? -7.806 16.410 -2.272 1.00 46.56 521 ASP X CA 1
ATOM 937 C C . ASP A 1 127 ? -8.995 15.957 -3.106 1.00 44.12 521 ASP X C 1
ATOM 938 O O . ASP A 1 127 ? -10.090 16.459 -2.921 1.00 42.51 521 ASP X O 1
ATOM 943 N N . SER A 1 128 ? -8.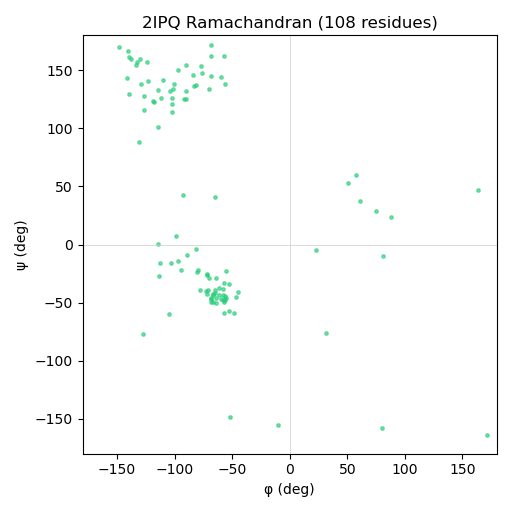778 15.016 -4.019 1.00 43.83 522 SER X N 1
ATOM 944 C CA . SER A 1 128 ? -9.866 14.508 -4.861 1.00 45.45 522 SER X CA 1
ATOM 945 C C . SER A 1 128 ? -10.850 13.713 -4.018 1.00 45.98 522 SER X C 1
ATOM 946 O O . SER A 1 128 ? -10.454 13.020 -3.070 1.00 45.55 522 SER X O 1
ATOM 949 N N . LEU A 1 129 ? -12.127 13.803 -4.363 1.00 43.44 523 LEU X N 1
ATOM 950 C CA . LEU A 1 129 ? -13.148 12.997 -3.673 1.00 44.45 523 LEU X CA 1
ATOM 951 C C . LEU A 1 129 ? -13.339 11.624 -4.347 1.00 44.01 523 LEU X C 1
ATOM 952 O O . LEU A 1 129 ? -14.024 10.742 -3.817 1.00 46.44 523 LEU X O 1
ATOM 957 N N . PHE A 1 130 ? -12.718 11.469 -5.508 1.00 40.95 524 PHE X N 1
ATOM 958 C CA . PHE A 1 130 ? -13.050 10.424 -6.480 1.00 44.79 524 PHE X CA 1
ATOM 959 C C . PHE A 1 130 ? -11.929 9.376 -6.666 1.00 47.58 524 PHE X C 1
ATOM 960 O O . PHE A 1 130 ? -12.185 8.215 -7.017 1.00 48.17 524 PHE X O 1
ATOM 968 N N . LEU A 1 131 ? -10.689 9.787 -6.417 1.00 47.07 525 LEU X N 1
ATOM 969 C CA . LEU A 1 131 ? -9.540 8.943 -6.707 1.00 47.89 525 LEU X CA 1
ATOM 970 C C . LEU A 1 131 ? -9.024 8.288 -5.446 1.00 49.66 525 LEU X C 1
ATOM 971 O O . LEU A 1 131 ? -8.845 8.944 -4.422 1.00 50.53 525 LEU X O 1
ATOM 976 N N . LYS A 1 132 ? -8.766 6.993 -5.535 1.00 49.67 526 LYS X N 1
ATOM 977 C CA . LYS A 1 132 ? -8.086 6.235 -4.494 1.00 52.32 526 LYS X CA 1
ATOM 978 C C . LYS A 1 132 ? -6.790 5.672 -5.098 1.00 52.74 526 LYS X C 1
ATOM 979 O O . LYS A 1 132 ? -6.838 4.978 -6.110 1.00 54.52 526 LYS X O 1
ATOM 985 N N . VAL A 1 133 ? -5.647 5.972 -4.490 1.00 51.94 527 VAL X N 1
ATOM 986 C CA . VAL A 1 133 ? -4.364 5.431 -4.925 1.00 53.45 527 VAL X CA 1
ATOM 987 C C . VAL A 1 133 ? -4.198 4.058 -4.305 1.00 53.30 527 VAL X C 1
ATOM 988 O O . VAL A 1 133 ? -4.484 3.868 -3.130 1.00 51.55 527 VAL X O 1
ATOM 992 N N . ILE A 1 134 ? -3.741 3.087 -5.080 1.00 54.83 528 ILE X N 1
ATOM 993 C CA . ILE A 1 134 ? -3.392 1.800 -4.470 1.00 56.84 528 ILE X CA 1
ATOM 994 C C . ILE A 1 134 ? -1.976 1.782 -3.881 1.00 57.32 528 ILE X C 1
ATOM 995 O O . ILE A 1 134 ? -0.995 2.021 -4.595 1.00 58.67 528 ILE X O 1
#

Secondary structure (DSSP, 8-state):
--HHHHHHHHHHHHHHHHHTT-S-BSSTT-SEEEETTEEEEETTHHHHHHHHH--HHHHHHHHHH---S--BTTB--EEEEEEEETTTEEEEEEEEEEEE---------PPPPSSEEE-

Radius of gyration: 13.9 Å; Cα contacts (8 Å, |Δi|>4): 204; chains: 1; bounding box: 34×27×32 Å

Nearest PDB structures (foldseek):
  2ipq-assembly1_X  TM=1.008E+00  e=9.926E-25  Salmonella enterica subsp. enterica serovar Typhi
  3kq5-assembly1_A-2  TM=7.433E-01  e=1.303E-03  Coxiella burnetii

Sequence (119 aa):
LSSTELGDLFWSWLRDGLREGDIPVNTADACCVHLTCCGFVFISVPGVFFLFLKSHGRKEQVQAAFEKRKHRVSDSRRFWQQCCLYEEPGGRGRYKKLTGYLIKSEIYNGNFPDDSLFLKVI

Foldseek 3Di:
DDLQVLLCLLCVCVQVCQVVVNADEQALPGQWFADDQWIWGFPPVSLVVVVVVPVSSVSSVSSNVVPQFDQDPNDAKWKKWFANDFPDDDDTDITMGTIGGVVRDVVDHDDGHRGIDID

B-factor: mean 52.09, std 7.81, range [26.98, 84.58]